Protein AF-A0A1A9MZH0-F1 (afdb_monomer_lite)

InterPro domains:
  IPR021485 Protein of unknown function DUF3138 [PF11336] (1-111)

Radius of gyration: 17.66 Å; chains: 1; bounding box: 41×21×52 Å

Sequence (111 aa):
MGATLRYDLLDNRLNGGGGSSIVLDGTTGQDGTNGFGLSKTCLAASANNGAACRGAARQAITADLLFYPTTNTILKFEYRHDMSSHATFVRSDGGYSRSNDILGTQLVYSY

Secondary structure (DSSP, 8-state):
-EEEEEEEEEE-TTTT-S-TTSSS-TTT-EETTTTEEB-HHHHHT-TTTTTTPPBPEEEEEEEEEEEEEETTEEEEEEEEEEEESS--EEPTTS-EESEEEEEEEEEEE--

Foldseek 3Di:
DDKDKDKDKDQQFPVLQQAQPPVHPQQQQADQAPQKGFASVQCVVDPPRRRVTTMKIKMKIKMKDWDDPDPFKIKIKIKMKIAIPHQHHQDPVRGTHRIDIDIDIDIGGHD

Organism: NCBI:txid1462993

Structure (mmCIF, N/CA/C/O backbone):
data_AF-A0A1A9MZH0-F1
#
_entry.id   AF-A0A1A9MZH0-F1
#
loop_
_atom_site.group_PDB
_atom_site.id
_atom_site.type_symbol
_atom_site.label_atom_id
_atom_site.label_alt_id
_atom_site.label_comp_id
_atom_site.label_asym_id
_atom_site.label_entity_id
_atom_site.label_seq_id
_atom_site.pdbx_PDB_ins_code
_atom_site.Cartn_x
_atom_site.Cartn_y
_atom_site.Cartn_z
_atom_site.occupancy
_atom_site.B_iso_or_equiv
_atom_site.auth_seq_id
_atom_site.auth_comp_id
_atom_site.auth_asym_id
_atom_site.auth_atom_id
_atom_site.pdbx_PDB_model_num
ATOM 1 N N . MET A 1 1 ? -12.576 -7.709 22.515 1.00 87.94 1 MET A N 1
ATOM 2 C CA . MET A 1 1 ? -11.428 -7.512 21.600 1.00 87.94 1 MET A CA 1
ATOM 3 C C . MET A 1 1 ? -11.656 -8.373 20.372 1.00 87.94 1 MET A C 1
ATOM 5 O O . MET A 1 1 ? -12.250 -9.434 20.519 1.00 87.94 1 MET A O 1
ATOM 9 N N . GLY A 1 2 ? -11.221 -7.922 19.201 1.00 95.88 2 GLY A N 1
ATOM 10 C CA . GLY A 1 2 ? -11.256 -8.663 17.941 1.00 95.88 2 GLY A CA 1
ATOM 11 C C . GLY A 1 2 ? -9.927 -8.527 17.200 1.00 95.88 2 GLY A C 1
ATOM 12 O O . GLY A 1 2 ? -9.103 -7.685 17.557 1.00 95.88 2 GLY A O 1
ATOM 13 N N . ALA A 1 3 ? -9.721 -9.354 16.183 1.00 96.94 3 ALA A N 1
ATOM 14 C CA . ALA A 1 3 ? -8.569 -9.263 15.298 1.00 96.94 3 ALA A CA 1
ATOM 15 C C . ALA A 1 3 ? -8.987 -9.592 13.864 1.00 96.94 3 ALA A C 1
ATOM 17 O O . ALA A 1 3 ? -9.872 -10.426 13.658 1.00 96.94 3 ALA A O 1
ATOM 18 N N . THR A 1 4 ? -8.346 -8.954 12.888 1.00 97.12 4 THR A N 1
ATOM 19 C CA . THR A 1 4 ? -8.524 -9.271 11.466 1.00 97.12 4 THR A CA 1
ATOM 20 C C . THR A 1 4 ? -7.178 -9.481 10.800 1.00 97.12 4 THR A C 1
ATOM 22 O O . THR A 1 4 ? -6.211 -8.783 11.087 1.00 97.12 4 THR A O 1
ATOM 25 N N . LEU A 1 5 ? -7.126 -10.459 9.902 1.00 97.56 5 LEU A N 1
ATOM 26 C CA . LEU A 1 5 ? -6.005 -10.678 9.003 1.00 97.56 5 LEU A CA 1
ATOM 27 C C . LEU A 1 5 ? -6.552 -10.637 7.579 1.00 97.56 5 LEU A C 1
ATOM 29 O O . LEU A 1 5 ? -7.510 -11.345 7.263 1.00 97.56 5 LEU A O 1
ATOM 33 N N . ARG A 1 6 ? -5.956 -9.805 6.731 1.00 97.44 6 ARG A N 1
ATOM 34 C CA . ARG A 1 6 ? -6.319 -9.664 5.322 1.00 97.44 6 ARG A CA 1
ATOM 35 C C . ARG A 1 6 ? -5.081 -9.845 4.459 1.00 97.44 6 ARG A C 1
ATOM 37 O O . ARG A 1 6 ? -4.016 -9.323 4.775 1.00 97.44 6 ARG A O 1
ATOM 44 N N . TYR A 1 7 ? -5.250 -10.563 3.357 1.00 97.44 7 TYR A N 1
ATOM 45 C CA . TYR A 1 7 ? -4.289 -10.605 2.267 1.00 97.44 7 TYR A CA 1
ATOM 46 C C . TYR A 1 7 ? -4.946 -10.033 1.014 1.00 97.44 7 TYR A C 1
ATOM 48 O O . TYR A 1 7 ? -6.026 -10.481 0.628 1.00 97.44 7 TYR A O 1
ATOM 56 N N . ASP A 1 8 ? -4.290 -9.059 0.393 1.00 95.81 8 ASP A N 1
ATOM 57 C CA . ASP A 1 8 ? -4.740 -8.429 -0.843 1.00 95.81 8 ASP A CA 1
ATOM 58 C C . ASP A 1 8 ? -3.744 -8.726 -1.966 1.00 95.81 8 ASP A C 1
ATOM 60 O O . ASP A 1 8 ? -2.532 -8.610 -1.777 1.00 95.81 8 ASP A O 1
ATOM 64 N N . LEU A 1 9 ? -4.255 -9.044 -3.155 1.00 94.12 9 LEU A N 1
ATOM 65 C CA . LEU A 1 9 ? -3.481 -9.148 -4.391 1.00 94.12 9 LEU A CA 1
ATOM 66 C C . LEU A 1 9 ? -4.164 -8.306 -5.468 1.00 94.12 9 LEU A C 1
ATOM 68 O O . LEU A 1 9 ? -5.320 -8.537 -5.816 1.00 94.12 9 LEU A O 1
ATOM 72 N N . LEU A 1 10 ? -3.421 -7.353 -6.020 1.00 90.75 10 LEU A N 1
ATOM 73 C CA . LEU A 1 10 ? -3.831 -6.520 -7.142 1.00 90.75 10 LEU A CA 1
ATOM 74 C C . LEU A 1 10 ? -2.842 -6.738 -8.286 1.00 90.75 10 LEU A C 1
ATOM 76 O O . LEU A 1 10 ? -1.758 -6.149 -8.321 1.00 90.75 10 LEU A O 1
ATOM 80 N N . ASP A 1 11 ? -3.209 -7.612 -9.222 1.00 89.88 11 ASP A N 1
ATOM 81 C CA . ASP A 1 11 ? -2.416 -7.857 -10.424 1.00 89.88 11 ASP A CA 1
ATOM 82 C C . ASP A 1 11 ? -2.738 -6.816 -11.496 1.00 89.88 11 ASP A C 1
ATOM 84 O O . ASP A 1 11 ? -3.657 -6.975 -12.299 1.00 89.88 11 ASP A O 1
ATOM 88 N N . ASN A 1 12 ? -1.960 -5.734 -11.501 1.00 79.31 12 ASN A N 1
ATOM 89 C CA . ASN A 1 12 ? -2.121 -4.651 -12.458 1.00 79.31 12 ASN A CA 1
ATOM 90 C C . ASN A 1 12 ? -1.087 -4.705 -13.597 1.00 79.31 12 ASN A C 1
ATOM 92 O O . ASN A 1 12 ? -0.722 -3.675 -14.162 1.00 79.31 12 ASN A O 1
ATOM 96 N N . ARG A 1 13 ? -0.591 -5.896 -13.965 1.00 81.69 13 ARG A N 1
ATOM 97 C CA . ARG A 1 13 ? 0.463 -6.046 -14.991 1.00 81.69 13 ARG A CA 1
ATOM 98 C C . ARG A 1 13 ? 0.083 -5.527 -16.373 1.00 81.69 13 ARG A C 1
ATOM 100 O O . ARG A 1 13 ? 0.975 -5.123 -17.117 1.00 81.69 13 ARG A O 1
ATOM 107 N N . LEU A 1 14 ? -1.204 -5.567 -16.720 1.00 74.50 14 LEU A N 1
ATOM 108 C CA . LEU A 1 14 ? -1.717 -5.070 -17.999 1.00 74.50 14 LEU A CA 1
ATOM 109 C C . LEU A 1 14 ? -2.133 -3.595 -17.906 1.00 74.50 14 LEU A C 1
ATOM 111 O O . LEU A 1 14 ? -1.631 -2.787 -18.680 1.00 74.50 14 LEU A O 1
ATOM 115 N N . ASN A 1 15 ? -2.973 -3.218 -16.932 1.00 69.50 15 ASN A N 1
ATOM 116 C CA . ASN A 1 15 ? -3.519 -1.851 -16.868 1.00 69.50 15 ASN A CA 1
ATOM 117 C C . ASN A 1 15 ? -2.611 -0.850 -16.133 1.00 69.50 15 ASN A C 1
ATOM 119 O O . ASN A 1 15 ? -2.760 0.351 -16.308 1.00 69.50 15 ASN A O 1
ATOM 123 N N . GLY A 1 16 ? -1.635 -1.321 -15.354 1.00 69.44 16 GLY A N 1
ATOM 124 C CA . GLY A 1 16 ? -0.567 -0.503 -14.769 1.00 69.44 16 GLY A CA 1
ATOM 125 C C . GLY A 1 16 ? 0.688 -0.422 -15.644 1.00 69.44 16 GLY A C 1
ATOM 126 O O . GLY A 1 16 ? 1.693 0.116 -15.189 1.00 69.44 16 GLY A O 1
ATOM 127 N N . GLY A 1 17 ? 0.637 -1.021 -16.846 1.00 71.38 17 GLY A N 1
ATOM 128 C CA . GLY A 1 17 ? 1.728 -1.208 -17.813 1.00 71.38 17 GLY A CA 1
ATOM 129 C C . GLY A 1 17 ? 1.829 -0.167 -18.942 1.00 71.38 17 GLY A C 1
ATOM 130 O O . GLY A 1 17 ? 2.856 -0.034 -19.592 1.00 71.38 17 GLY A O 1
ATOM 131 N N . GLY A 1 18 ? 0.782 0.612 -19.195 1.00 67.50 18 GLY A N 1
ATOM 132 C CA . GLY A 1 18 ? 0.584 1.319 -20.472 1.00 67.50 18 GLY A CA 1
ATOM 133 C C . GLY A 1 18 ? 1.396 2.598 -20.727 1.00 67.50 18 GLY A C 1
ATOM 134 O O . GLY A 1 18 ? 0.949 3.428 -21.514 1.00 67.50 18 GLY A O 1
ATOM 135 N N . GLY A 1 19 ? 2.556 2.777 -20.093 1.00 74.44 19 GLY A N 1
ATOM 136 C CA . GLY A 1 19 ? 3.417 3.958 -20.238 1.00 74.44 19 GLY A CA 1
ATOM 137 C C . GLY A 1 19 ? 3.420 4.904 -19.032 1.00 74.44 19 GLY A C 1
ATOM 138 O O . GLY A 1 19 ? 2.551 4.844 -18.166 1.00 74.44 19 GLY A O 1
ATOM 139 N N . SER A 1 20 ? 4.430 5.774 -18.950 1.00 72.88 20 SER A N 1
ATOM 140 C CA . SER A 1 20 ? 4.724 6.576 -17.749 1.00 72.88 20 SER A CA 1
ATOM 141 C C . SER A 1 20 ? 3.826 7.802 -17.530 1.00 72.88 20 SER A C 1
ATOM 143 O O . SER A 1 20 ? 3.962 8.451 -16.505 1.00 72.88 20 SER A O 1
ATOM 145 N N . SER A 1 21 ? 2.919 8.144 -18.454 1.00 65.50 21 SER A N 1
ATOM 146 C CA . SER A 1 21 ? 2.301 9.486 -18.512 1.00 65.50 21 SER A CA 1
ATOM 147 C C . SER A 1 21 ? 0.839 9.583 -18.060 1.00 65.50 21 SER A C 1
ATOM 149 O O . SER A 1 21 ? 0.354 10.695 -17.851 1.00 65.50 21 SER A O 1
ATOM 151 N N . ILE A 1 22 ? 0.105 8.475 -17.947 1.00 63.03 22 ILE A N 1
ATOM 152 C CA . ILE A 1 22 ? -1.290 8.503 -17.485 1.00 63.03 22 ILE A CA 1
ATOM 153 C C . ILE A 1 22 ? -1.299 8.054 -16.024 1.00 63.03 22 ILE A C 1
ATOM 155 O O . ILE A 1 22 ? -1.161 6.873 -15.726 1.00 63.03 22 ILE A O 1
ATOM 159 N N . VAL A 1 23 ? -1.422 9.030 -15.114 1.00 70.69 23 VAL A N 1
ATOM 160 C CA . VAL A 1 23 ? -1.523 8.863 -13.643 1.00 70.69 23 VAL A CA 1
ATOM 161 C C . VAL A 1 23 ? -0.227 8.410 -12.942 1.00 70.69 23 VAL A C 1
ATOM 163 O O . VAL A 1 23 ? -0.152 8.425 -11.717 1.00 70.69 23 VAL A O 1
ATOM 166 N N . LEU A 1 24 ? 0.822 8.078 -13.694 1.00 75.50 24 LEU A N 1
ATOM 167 C CA . LEU A 1 24 ? 2.156 7.768 -13.173 1.00 75.50 24 LEU A CA 1
ATOM 168 C C . LEU A 1 24 ? 3.092 8.972 -13.335 1.00 75.50 24 LEU A C 1
ATOM 170 O O . LEU A 1 24 ? 2.854 9.858 -14.157 1.00 75.50 24 LEU A O 1
ATOM 174 N N . ASP A 1 25 ? 4.167 9.009 -12.549 1.00 77.81 25 ASP A N 1
ATOM 175 C CA . ASP A 1 25 ? 5.229 9.990 -12.755 1.00 77.81 25 ASP A CA 1
ATOM 176 C C . ASP A 1 25 ? 5.873 9.781 -14.137 1.00 77.81 25 ASP A C 1
ATOM 178 O O . ASP A 1 25 ? 6.418 8.715 -14.423 1.00 77.81 25 ASP A O 1
ATOM 182 N N . GLY A 1 26 ? 5.835 10.805 -14.995 1.00 72.00 26 GLY A N 1
ATOM 183 C CA . GLY A 1 26 ? 6.295 10.725 -16.389 1.00 72.00 26 GLY A CA 1
ATOM 184 C C . GLY A 1 26 ? 7.762 10.325 -16.564 1.00 72.00 26 GLY A C 1
ATOM 185 O O . GLY A 1 26 ? 8.122 9.755 -17.597 1.00 72.00 26 GLY A O 1
ATOM 186 N N . THR A 1 27 ? 8.593 10.581 -15.553 1.00 77.56 27 THR A N 1
ATOM 187 C CA . THR A 1 27 ? 10.047 10.369 -15.593 1.00 77.56 27 THR A CA 1
ATOM 188 C C . THR A 1 27 ? 10.427 8.991 -15.061 1.00 77.56 27 THR A C 1
ATOM 190 O O . THR A 1 27 ? 11.332 8.336 -15.572 1.00 77.56 27 THR A O 1
ATOM 193 N N . THR A 1 28 ? 9.744 8.539 -14.014 1.00 80.56 28 THR A N 1
ATOM 194 C CA . THR A 1 28 ? 10.064 7.304 -13.289 1.00 80.56 28 THR A CA 1
ATOM 195 C C . THR A 1 28 ? 9.093 6.166 -13.591 1.00 80.56 28 THR A C 1
ATOM 197 O O . THR A 1 28 ? 9.438 5.006 -13.363 1.00 80.56 28 THR A O 1
ATOM 200 N N . GLY A 1 29 ? 7.920 6.479 -14.148 1.00 83.94 29 GLY A N 1
ATOM 201 C CA . GLY A 1 29 ? 6.851 5.554 -14.516 1.00 83.94 29 GLY A CA 1
ATOM 202 C C . GLY A 1 29 ? 6.158 4.917 -13.324 1.00 83.94 29 GLY A C 1
ATOM 203 O O . GLY A 1 29 ? 5.684 3.791 -13.449 1.00 83.94 29 GLY A O 1
ATOM 204 N N . GLN A 1 30 ? 6.166 5.567 -12.160 1.00 85.56 30 GLN A N 1
ATOM 205 C CA . GLN A 1 30 ? 5.748 4.962 -10.897 1.00 85.56 30 GLN A CA 1
ATOM 206 C C . GLN A 1 30 ? 4.822 5.865 -10.093 1.00 85.56 30 GLN A C 1
ATOM 208 O O . GLN A 1 30 ? 4.915 7.088 -10.155 1.00 85.56 30 GLN A O 1
ATOM 213 N N . ASP A 1 31 ? 3.943 5.230 -9.323 1.00 84.31 31 ASP A N 1
ATOM 214 C CA . ASP A 1 31 ? 3.222 5.846 -8.216 1.00 84.31 31 ASP A CA 1
ATOM 215 C C . ASP A 1 31 ? 3.984 5.503 -6.934 1.00 84.31 31 ASP A C 1
ATOM 217 O O . ASP A 1 31 ? 3.900 4.384 -6.411 1.00 84.31 31 ASP A O 1
ATOM 221 N N . GLY A 1 32 ? 4.760 6.481 -6.464 1.00 75.94 32 GLY A N 1
ATOM 222 C CA . GLY A 1 32 ? 5.689 6.325 -5.350 1.00 75.94 32 GLY A CA 1
ATOM 223 C C . GLY A 1 32 ? 5.047 5.951 -4.015 1.00 75.94 32 GLY A C 1
ATOM 224 O O . GLY A 1 32 ? 5.752 5.487 -3.118 1.00 75.94 32 GLY A O 1
ATOM 225 N N . THR A 1 33 ? 3.732 6.134 -3.872 1.00 77.25 33 THR A N 1
ATOM 226 C CA . THR A 1 33 ? 3.010 5.916 -2.613 1.00 77.25 33 THR A CA 1
ATOM 227 C C . THR A 1 33 ? 2.221 4.614 -2.639 1.00 77.25 33 THR A C 1
ATOM 229 O O . THR A 1 33 ? 2.245 3.856 -1.671 1.00 77.25 33 THR A O 1
ATOM 232 N N . ASN A 1 34 ? 1.542 4.316 -3.749 1.00 81.88 34 ASN A N 1
ATOM 233 C CA . ASN A 1 34 ? 0.582 3.211 -3.795 1.00 81.88 34 ASN A CA 1
ATOM 234 C C . ASN A 1 34 ? 1.176 1.885 -4.279 1.00 81.88 34 ASN A C 1
ATOM 236 O O . ASN A 1 34 ? 0.481 0.868 -4.272 1.00 81.88 34 ASN A O 1
ATOM 240 N N . GLY A 1 35 ? 2.448 1.872 -4.689 1.00 84.56 35 GLY A N 1
ATOM 241 C CA . GLY A 1 35 ? 3.118 0.656 -5.148 1.00 84.56 35 GLY A CA 1
ATOM 242 C C . GLY A 1 35 ? 2.695 0.216 -6.551 1.00 84.56 35 GLY A C 1
ATOM 243 O O . GLY A 1 35 ? 2.829 -0.960 -6.893 1.00 84.56 35 GLY A O 1
ATOM 244 N N . PHE A 1 36 ? 2.171 1.148 -7.348 1.00 88.31 36 PHE A N 1
ATOM 245 C CA . PHE A 1 36 ? 1.796 0.928 -8.741 1.00 88.31 36 PHE A CA 1
ATOM 246 C C . PHE A 1 36 ? 2.835 1.509 -9.704 1.00 88.31 36 PHE A C 1
ATOM 248 O O . PHE A 1 36 ? 3.683 2.325 -9.343 1.00 88.31 36 PHE A O 1
ATOM 255 N N . GLY A 1 37 ? 2.745 1.076 -10.959 1.00 89.06 37 GLY A N 1
ATOM 256 C CA . GLY A 1 37 ? 3.564 1.564 -12.060 1.00 89.06 37 GLY A CA 1
ATOM 257 C C . GLY A 1 37 ? 4.535 0.531 -12.613 1.00 89.06 37 GLY A C 1
ATOM 258 O O . GLY A 1 37 ? 4.451 -0.663 -12.324 1.00 89.06 37 GLY A O 1
ATOM 259 N N . LEU A 1 38 ? 5.436 1.010 -13.459 1.00 89.25 38 LEU A N 1
ATOM 260 C CA . LEU A 1 38 ? 6.302 0.217 -14.320 1.00 89.25 38 LEU A CA 1
ATOM 261 C C . LEU A 1 38 ? 7.632 -0.113 -13.647 1.00 89.25 38 LEU A C 1
ATOM 263 O O . LEU A 1 38 ? 8.081 0.532 -12.692 1.00 89.25 38 LEU A O 1
ATOM 267 N N . SER A 1 39 ? 8.336 -1.091 -14.213 1.00 86.12 39 SER A N 1
ATOM 268 C CA . SER A 1 39 ? 9.759 -1.240 -13.924 1.00 86.12 39 SER A CA 1
ATOM 269 C C . SER A 1 39 ? 10.551 -0.053 -14.483 1.00 86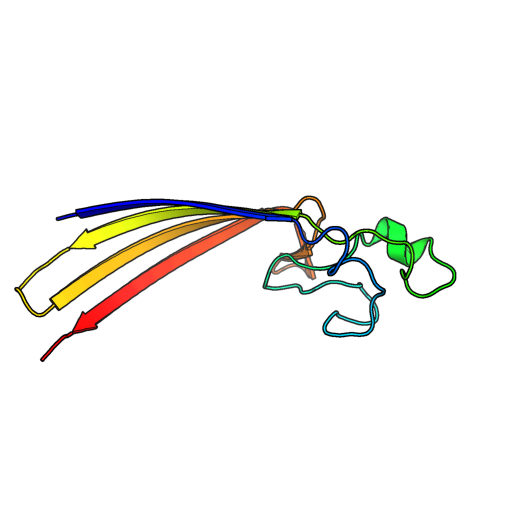.12 39 SER A C 1
ATOM 271 O O . SER A 1 39 ? 10.555 0.170 -15.695 1.00 86.12 39 SER A O 1
ATOM 273 N N . LYS A 1 40 ? 11.321 0.631 -13.627 1.00 85.19 40 LYS A N 1
ATOM 274 C CA . LYS A 1 40 ? 12.281 1.674 -14.039 1.00 85.19 40 LYS A CA 1
ATOM 275 C C . LYS A 1 40 ? 13.272 1.196 -15.089 1.00 85.19 40 LYS A C 1
ATOM 277 O O . LYS A 1 40 ? 13.593 1.938 -16.007 1.00 85.19 40 LYS A O 1
ATOM 282 N N . THR A 1 41 ? 13.739 -0.049 -14.978 1.00 87.62 41 THR A N 1
ATOM 283 C CA . THR A 1 41 ? 14.679 -0.615 -15.955 1.00 87.62 41 THR A CA 1
ATOM 284 C C . THR A 1 41 ? 14.035 -0.783 -17.326 1.00 87.62 41 THR A C 1
ATOM 286 O O . THR A 1 41 ? 14.692 -0.565 -18.336 1.00 87.62 41 THR A O 1
ATOM 289 N N . CYS A 1 42 ? 12.745 -1.124 -17.368 1.00 89.31 42 CYS A N 1
ATOM 290 C CA . CYS A 1 42 ? 12.008 -1.232 -18.619 1.00 89.31 42 CYS A CA 1
ATOM 291 C C . CYS A 1 42 ? 11.751 0.150 -19.227 1.00 89.31 42 CYS A C 1
ATOM 293 O O . CYS A 1 42 ? 11.970 0.335 -20.420 1.00 89.31 42 CYS A O 1
ATOM 295 N N . LEU A 1 43 ? 11.353 1.130 -18.406 1.00 89.06 43 LEU A N 1
ATOM 296 C CA . LEU A 1 43 ? 11.130 2.499 -18.869 1.00 89.06 43 LEU A CA 1
ATOM 297 C C . LEU A 1 43 ? 12.414 3.124 -19.431 1.00 89.06 43 LEU A C 1
ATOM 299 O O . LEU A 1 43 ? 12.385 3.689 -20.518 1.00 89.06 43 LEU A O 1
ATOM 303 N N . ALA A 1 44 ? 13.544 2.965 -18.737 1.00 88.38 44 ALA A N 1
ATOM 304 C CA . ALA A 1 44 ? 14.836 3.483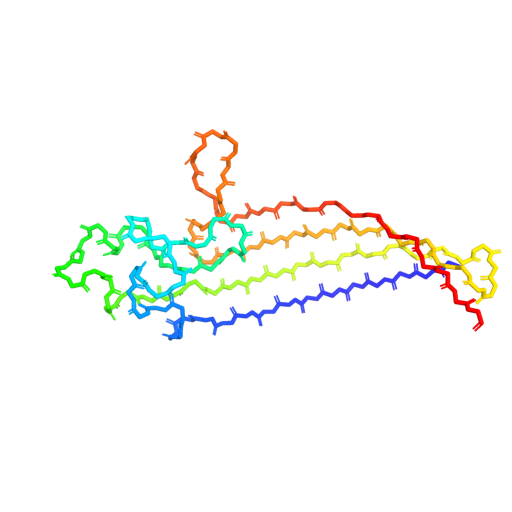 -19.188 1.00 88.38 44 ALA A CA 1
ATOM 305 C C . ALA A 1 44 ? 15.313 2.852 -20.511 1.00 88.38 44 ALA A C 1
ATOM 307 O O . ALA A 1 44 ? 16.009 3.501 -21.284 1.00 88.38 44 ALA A O 1
ATOM 308 N N . ALA A 1 45 ? 14.934 1.599 -20.778 1.00 89.44 45 ALA A N 1
ATOM 309 C CA . ALA A 1 45 ? 15.257 0.891 -22.018 1.00 89.44 45 ALA A CA 1
ATOM 310 C C . ALA A 1 45 ? 14.213 1.095 -23.133 1.00 89.44 45 ALA A C 1
ATOM 312 O O . ALA A 1 45 ? 14.359 0.554 -24.229 1.00 89.44 45 ALA A O 1
ATOM 313 N N . SER A 1 46 ? 13.133 1.827 -22.863 1.00 87.69 46 SER A N 1
ATOM 314 C CA . SER A 1 46 ? 12.002 1.937 -23.774 1.00 87.69 46 SER A CA 1
ATOM 315 C C . SER A 1 46 ? 12.147 3.128 -24.727 1.00 87.69 46 SER A C 1
ATOM 317 O O . SER A 1 46 ? 12.310 4.264 -24.294 1.00 87.69 46 SER A O 1
ATOM 319 N N . ALA A 1 47 ? 11.899 2.894 -26.017 1.00 87.38 47 ALA A N 1
ATOM 320 C CA . ALA A 1 47 ? 11.796 3.946 -27.033 1.00 87.38 47 ALA A CA 1
ATOM 321 C C . ALA A 1 47 ? 10.411 4.630 -27.103 1.00 87.38 47 ALA A C 1
ATOM 323 O O . ALA A 1 47 ? 10.239 5.594 -27.842 1.00 87.38 47 ALA A O 1
ATOM 324 N N . ASN A 1 48 ? 9.408 4.128 -26.371 1.00 86.25 48 ASN A N 1
ATOM 325 C CA . ASN A 1 48 ? 8.011 4.571 -26.454 1.00 86.25 48 ASN A CA 1
ATOM 326 C C . ASN A 1 48 ? 7.396 4.885 -25.079 1.00 86.25 48 ASN A C 1
ATOM 328 O O . ASN A 1 48 ? 6.238 4.556 -24.820 1.00 86.25 48 ASN A O 1
ATOM 332 N N . ASN A 1 49 ? 8.179 5.498 -24.184 1.00 85.19 49 ASN A N 1
ATOM 333 C CA . ASN A 1 49 ? 7.743 5.905 -22.838 1.00 85.19 49 ASN A CA 1
ATOM 334 C C . ASN A 1 49 ? 7.096 4.783 -22.004 1.00 85.19 49 ASN A C 1
ATOM 336 O O . ASN A 1 49 ? 6.223 5.023 -21.174 1.00 85.19 49 ASN A O 1
ATOM 340 N N . GLY A 1 50 ? 7.527 3.543 -22.220 1.00 85.88 50 GLY A N 1
ATOM 341 C CA . GLY A 1 50 ? 7.151 2.380 -21.439 1.00 85.88 50 GLY A CA 1
ATOM 342 C C . GLY A 1 50 ? 5.852 1.723 -21.883 1.00 85.88 50 GLY A C 1
ATOM 343 O O . GLY A 1 50 ? 5.333 0.917 -21.125 1.00 85.88 50 GLY A O 1
ATOM 344 N N . ALA A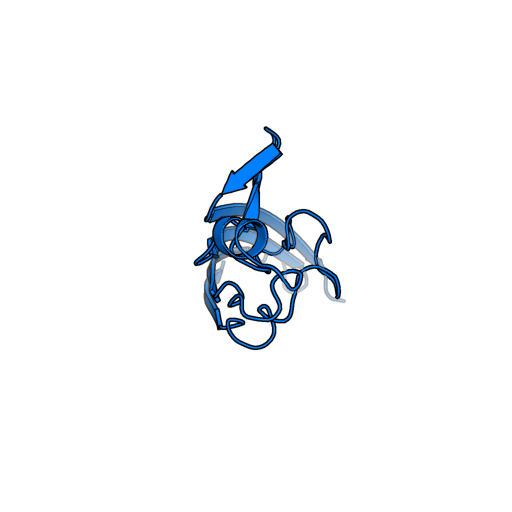 1 51 ? 5.326 2.008 -23.080 1.00 85.31 51 ALA A N 1
ATOM 345 C CA . ALA A 1 51 ? 4.046 1.442 -23.528 1.00 85.31 51 ALA A CA 1
ATOM 346 C C . ALA A 1 51 ? 4.039 -0.100 -23.611 1.00 85.31 51 ALA A C 1
ATOM 348 O O . ALA A 1 51 ? 2.984 -0.721 -23.526 1.00 85.31 51 ALA A O 1
ATOM 349 N N . ALA A 1 52 ? 5.212 -0.725 -23.769 1.00 86.00 52 ALA A N 1
ATOM 350 C CA . ALA A 1 52 ? 5.372 -2.182 -23.732 1.00 86.00 52 ALA A CA 1
ATOM 351 C C . ALA A 1 52 ? 5.749 -2.730 -22.340 1.00 86.00 52 ALA A C 1
ATOM 353 O O . ALA A 1 52 ? 5.870 -3.946 -22.162 1.00 86.00 52 ALA A O 1
ATOM 354 N N . CYS A 1 53 ? 5.983 -1.860 -21.356 1.00 88.69 53 CYS A N 1
ATOM 355 C CA . CYS A 1 53 ? 6.365 -2.278 -20.017 1.00 88.69 53 CYS A CA 1
ATOM 356 C C . CYS A 1 53 ? 5.161 -2.855 -19.276 1.00 88.69 53 CYS A C 1
ATOM 358 O O . CYS A 1 53 ? 4.029 -2.434 -19.452 1.00 88.69 53 CYS A O 1
ATOM 360 N N . ARG A 1 54 ? 5.384 -3.857 -18.429 1.00 88.44 54 ARG A N 1
ATOM 361 C CA . ARG A 1 54 ? 4.311 -4.377 -17.577 1.00 88.44 54 ARG A CA 1
ATOM 362 C C . ARG A 1 54 ? 4.239 -3.571 -16.288 1.00 88.44 54 ARG A C 1
ATOM 364 O O . ARG A 1 54 ? 5.263 -3.114 -15.777 1.00 88.44 54 ARG A O 1
ATOM 371 N N . GLY A 1 55 ? 3.021 -3.418 -15.783 1.00 89.88 55 GLY A N 1
ATOM 372 C CA . GLY A 1 55 ? 2.773 -2.830 -14.475 1.00 89.88 55 GLY A CA 1
ATOM 373 C C . GLY A 1 55 ? 3.182 -3.770 -13.348 1.00 89.88 55 GLY A C 1
ATOM 374 O O . GLY A 1 55 ? 3.334 -4.980 -13.535 1.00 89.88 55 GLY A O 1
ATOM 375 N N . ALA A 1 56 ? 3.337 -3.215 -12.154 1.00 91.25 56 ALA A N 1
ATOM 376 C CA . ALA A 1 56 ? 3.592 -3.994 -10.962 1.00 91.25 56 ALA A CA 1
ATOM 377 C C . ALA A 1 56 ? 2.351 -4.783 -10.517 1.00 91.25 56 ALA A C 1
ATOM 379 O O . ALA A 1 56 ? 1.223 -4.287 -10.559 1.00 91.25 56 ALA A O 1
ATOM 380 N N . ALA A 1 57 ? 2.575 -6.006 -10.037 1.00 92.62 57 ALA A N 1
ATOM 381 C CA . ALA A 1 57 ? 1.608 -6.713 -9.211 1.00 92.62 57 ALA A CA 1
ATOM 382 C C . ALA A 1 57 ? 1.869 -6.349 -7.746 1.00 92.62 57 ALA A C 1
ATOM 384 O O . ALA A 1 57 ? 2.976 -6.578 -7.246 1.00 92.62 57 ALA A O 1
ATOM 385 N N . ARG A 1 58 ? 0.856 -5.792 -7.079 1.00 92.12 58 ARG A N 1
ATOM 386 C CA . ARG A 1 58 ? 0.918 -5.389 -5.673 1.00 92.12 58 ARG A CA 1
ATOM 387 C C . ARG A 1 58 ? 0.282 -6.452 -4.794 1.00 92.12 58 ARG A C 1
ATOM 389 O O . ARG A 1 58 ? -0.761 -7.003 -5.132 1.00 92.12 58 ARG A O 1
ATOM 396 N N . GLN A 1 59 ? 0.900 -6.699 -3.653 1.00 94.81 59 GLN A N 1
ATOM 397 C CA . GLN A 1 59 ? 0.386 -7.564 -2.605 1.00 94.81 59 GLN A CA 1
ATOM 398 C C . GLN A 1 59 ? 0.423 -6.822 -1.275 1.00 94.81 59 GLN A C 1
ATOM 400 O O . GLN A 1 59 ? 1.271 -5.953 -1.086 1.00 94.81 59 GLN A O 1
ATOM 405 N N . ALA A 1 60 ? -0.473 -7.160 -0.357 1.00 96.25 60 ALA A N 1
ATOM 406 C CA . ALA A 1 60 ? -0.440 -6.626 0.995 1.00 96.25 60 ALA A CA 1
ATOM 407 C C . ALA A 1 60 ? -0.871 -7.681 2.009 1.00 96.25 60 ALA A C 1
ATOM 409 O O . ALA A 1 60 ? -1.781 -8.464 1.743 1.00 96.25 60 ALA A O 1
ATOM 410 N N . ILE A 1 61 ? -0.232 -7.675 3.174 1.00 97.81 61 ILE A N 1
ATOM 411 C CA . ILE A 1 61 ? -0.702 -8.383 4.364 1.00 97.81 61 ILE A CA 1
ATOM 412 C C . ILE A 1 61 ? -1.070 -7.319 5.389 1.00 97.81 61 ILE A C 1
ATOM 414 O O . ILE A 1 61 ? -0.231 -6.496 5.741 1.00 97.81 61 ILE A O 1
ATOM 418 N N . THR A 1 62 ? -2.309 -7.336 5.866 1.00 98.06 62 THR A N 1
ATOM 419 C CA . THR A 1 62 ? -2.814 -6.411 6.884 1.00 98.06 62 THR A CA 1
ATOM 420 C C . THR A 1 62 ? -3.261 -7.199 8.104 1.00 98.06 62 THR A C 1
ATOM 422 O O . THR A 1 62 ? -4.067 -8.120 7.979 1.00 98.06 62 THR A O 1
ATOM 425 N N . ALA A 1 63 ? -2.751 -6.834 9.274 1.00 98.31 63 ALA A N 1
ATOM 426 C CA . ALA A 1 63 ? -3.139 -7.380 10.562 1.00 98.31 63 ALA A CA 1
ATOM 427 C C . ALA A 1 63 ? -3.671 -6.257 11.451 1.00 98.31 63 ALA A C 1
ATOM 429 O O . ALA A 1 63 ? -2.986 -5.257 11.665 1.00 98.31 63 ALA A O 1
ATOM 430 N N . ASP A 1 64 ? -4.865 -6.452 12.002 1.00 97.69 64 ASP A N 1
ATOM 431 C CA . ASP A 1 64 ? -5.514 -5.464 12.850 1.00 97.69 64 ASP A CA 1
ATOM 432 C C . ASP A 1 64 ? -5.881 -6.028 14.215 1.00 9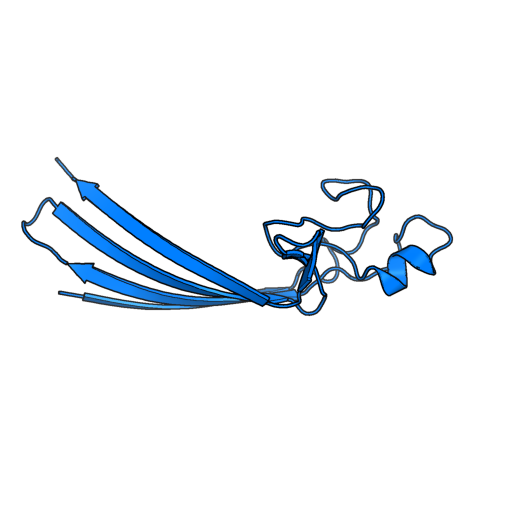7.69 64 ASP A C 1
ATOM 434 O O . ASP A 1 64 ? -6.352 -7.162 14.333 1.00 97.69 64 ASP A O 1
ATOM 438 N N . LEU A 1 65 ? -5.757 -5.183 15.234 1.00 98.12 65 LEU A N 1
ATOM 439 C CA . LEU A 1 65 ? -6.316 -5.390 16.563 1.00 98.12 65 LEU A CA 1
ATOM 440 C C . LEU A 1 65 ? -7.459 -4.405 16.790 1.00 98.12 65 LEU A C 1
ATOM 442 O O . LEU A 1 65 ? -7.309 -3.201 16.589 1.00 98.12 65 LEU A O 1
ATOM 446 N N . LEU A 1 66 ? -8.600 -4.925 17.232 1.00 97.81 66 LEU A N 1
ATOM 447 C CA . LEU A 1 66 ? -9.837 -4.180 17.439 1.00 97.81 66 LEU A CA 1
ATOM 448 C C . LEU A 1 66 ? -10.213 -4.218 18.922 1.00 97.81 66 LEU A C 1
ATOM 450 O O . LEU A 1 66 ? -10.453 -5.279 19.510 1.00 97.81 66 LEU A O 1
ATOM 454 N N . PHE A 1 67 ? -10.304 -3.052 19.538 1.00 97.62 67 PHE A N 1
ATOM 455 C CA . PHE A 1 67 ? -10.784 -2.868 20.896 1.00 97.62 67 PHE A CA 1
ATOM 456 C C . PHE A 1 67 ? -12.146 -2.177 20.874 1.00 97.62 67 PHE A C 1
ATOM 458 O O . PHE A 1 67 ? -12.361 -1.230 20.125 1.00 97.62 67 PHE A O 1
ATOM 465 N N . TYR A 1 68 ? -13.064 -2.657 21.709 1.00 97.25 68 TYR A N 1
ATOM 466 C CA . TYR A 1 68 ? -14.445 -2.180 21.780 1.00 97.25 68 TYR A CA 1
ATOM 467 C C . TYR A 1 68 ? -14.714 -1.706 23.211 1.00 97.25 68 TYR A C 1
ATOM 469 O O . TYR A 1 68 ? -15.215 -2.492 24.017 1.00 97.25 68 TYR A O 1
ATOM 477 N N . PRO A 1 69 ? -14.301 -0.477 23.582 1.00 95.88 69 PRO A N 1
ATOM 478 C CA . PRO A 1 69 ? -14.504 0.026 24.939 1.00 95.88 69 PRO A CA 1
ATOM 479 C C . PRO A 1 69 ? -15.988 0.115 25.316 1.00 95.88 69 PRO A C 1
ATOM 481 O O . PRO A 1 69 ? -16.350 -0.070 26.473 1.00 95.88 69 PRO A O 1
ATOM 484 N N . THR A 1 70 ? -16.840 0.414 24.333 1.00 96.62 70 THR A N 1
ATOM 485 C CA . THR A 1 70 ? -18.300 0.500 24.451 1.00 96.62 70 THR A CA 1
ATOM 486 C C . THR A 1 70 ? -18.939 -0.086 23.187 1.00 96.62 70 THR A C 1
ATOM 488 O O . THR A 1 70 ? -18.241 -0.399 22.223 1.00 96.62 70 THR A O 1
ATOM 491 N N . THR A 1 71 ? -20.268 -0.209 23.152 1.00 95.38 71 THR A N 1
ATOM 492 C CA . THR A 1 71 ? -21.017 -0.660 21.959 1.00 95.38 71 THR A CA 1
ATOM 493 C C . THR A 1 71 ? -20.898 0.291 20.771 1.00 95.38 71 THR A C 1
ATOM 495 O O . THR A 1 71 ? -21.093 -0.117 19.631 1.00 95.38 71 THR A O 1
ATOM 498 N N . ASN A 1 72 ? -20.566 1.551 21.040 1.00 97.19 72 ASN A N 1
ATOM 499 C CA . ASN A 1 72 ? -20.585 2.634 20.066 1.00 97.19 72 ASN A CA 1
ATOM 500 C C . ASN A 1 72 ? -19.175 3.043 19.634 1.00 97.19 72 ASN A C 1
ATOM 502 O O . ASN A 1 72 ? -19.034 3.866 18.736 1.00 97.19 72 ASN A O 1
ATOM 506 N N . THR A 1 73 ? -18.135 2.485 20.258 1.00 97.81 73 THR A N 1
ATOM 507 C CA . THR A 1 73 ? -16.748 2.890 20.036 1.00 97.81 73 THR A CA 1
ATOM 508 C C . THR A 1 73 ? -15.895 1.705 19.607 1.00 97.81 73 THR A C 1
ATOM 510 O O . THR A 1 73 ? -15.900 0.659 20.254 1.00 97.81 73 THR A O 1
ATOM 513 N N . ILE A 1 74 ? -15.093 1.898 18.561 1.00 98.00 74 ILE A N 1
ATOM 514 C CA . ILE A 1 74 ? -14.074 0.949 18.108 1.00 98.00 74 ILE A CA 1
ATOM 515 C C . ILE A 1 74 ? -12.731 1.672 18.056 1.00 98.00 74 ILE A C 1
ATOM 517 O O . ILE A 1 74 ? -12.598 2.705 17.407 1.00 98.00 74 ILE A O 1
ATOM 521 N N . LEU A 1 75 ? -11.725 1.113 18.717 1.00 97.81 75 LEU A N 1
ATOM 522 C CA . LEU A 1 75 ? -10.323 1.478 18.558 1.00 97.81 75 LEU A CA 1
ATOM 523 C C . LEU A 1 75 ? -9.637 0.387 17.735 1.00 97.81 75 LEU A C 1
ATOM 525 O O . LEU A 1 75 ? -9.645 -0.776 18.128 1.00 97.81 75 LEU A O 1
ATOM 529 N N . LYS A 1 76 ? -9.059 0.748 16.595 1.00 98.12 76 LYS A N 1
ATOM 530 C CA . LYS A 1 76 ? -8.375 -0.163 15.676 1.00 98.12 76 LYS A CA 1
ATOM 531 C C . LYS A 1 76 ? -6.897 0.199 15.600 1.00 98.12 76 LYS A C 1
ATOM 533 O O . LYS A 1 76 ? -6.576 1.357 15.352 1.00 98.12 76 LYS A O 1
ATOM 538 N N . PHE A 1 77 ? -6.023 -0.787 15.749 1.00 98.25 77 PHE A N 1
ATOM 539 C CA . PHE A 1 77 ? -4.592 -0.684 15.464 1.00 98.25 77 PHE A CA 1
ATOM 540 C C . PHE A 1 77 ? -4.276 -1.581 14.273 1.00 98.25 77 PHE A C 1
ATOM 542 O O . PHE A 1 77 ? -4.628 -2.755 14.309 1.00 98.25 77 PHE A O 1
ATOM 549 N N . GLU A 1 78 ? -3.643 -1.037 13.240 1.00 98.25 78 GLU A N 1
ATOM 550 C CA . GLU A 1 78 ? -3.352 -1.722 11.978 1.00 98.25 78 GLU A CA 1
ATOM 551 C C . GLU A 1 78 ? -1.840 -1.772 11.744 1.00 98.25 78 GLU A C 1
ATOM 553 O O . GLU A 1 78 ? -1.158 -0.749 11.845 1.00 98.25 78 GLU A O 1
ATOM 558 N N . TYR A 1 79 ? -1.326 -2.947 11.387 1.00 98.06 79 TYR A N 1
ATOM 559 C CA . TYR A 1 79 ? -0.040 -3.107 10.716 1.00 98.06 79 TYR A CA 1
ATOM 560 C C . TYR A 1 79 ? -0.274 -3.666 9.320 1.00 98.06 79 TYR A C 1
ATOM 562 O O . TYR A 1 79 ? -1.000 -4.644 9.139 1.00 98.06 79 TYR A O 1
ATOM 570 N N . ARG A 1 80 ? 0.373 -3.067 8.327 1.00 97.31 80 ARG A N 1
ATOM 571 C CA . ARG A 1 80 ? 0.265 -3.474 6.935 1.00 97.31 80 ARG A CA 1
ATOM 572 C C . ARG A 1 80 ? 1.643 -3.553 6.293 1.00 97.31 80 ARG A C 1
ATOM 574 O O . ARG A 1 80 ? 2.359 -2.559 6.242 1.00 97.31 80 ARG A O 1
ATOM 581 N N . HIS A 1 81 ? 1.966 -4.722 5.750 1.00 96.62 81 HIS A N 1
ATOM 582 C CA . HIS A 1 81 ? 3.142 -4.953 4.920 1.00 96.62 81 HIS A CA 1
ATOM 583 C C . HIS A 1 81 ? 2.734 -4.974 3.447 1.00 96.62 81 HIS A C 1
ATOM 585 O O . HIS A 1 81 ? 2.060 -5.902 2.993 1.00 96.62 81 HIS A O 1
ATOM 591 N N . ASP A 1 82 ? 3.133 -3.949 2.705 1.00 95.44 82 ASP A N 1
ATOM 592 C CA . ASP A 1 82 ? 2.924 -3.829 1.269 1.00 95.44 82 ASP A CA 1
ATOM 593 C C . ASP A 1 82 ? 4.130 -4.357 0.489 1.00 95.44 82 ASP A C 1
ATOM 595 O O . ASP A 1 82 ? 5.283 -4.103 0.832 1.00 95.44 82 ASP A O 1
ATOM 599 N N . MET A 1 83 ? 3.857 -5.051 -0.612 1.00 94.56 83 MET A N 1
ATOM 600 C CA . MET A 1 83 ? 4.840 -5.651 -1.510 1.00 94.56 83 MET A CA 1
ATOM 601 C C . MET A 1 83 ? 4.470 -5.374 -2.968 1.00 94.56 83 MET A C 1
ATOM 603 O O . MET A 1 83 ? 3.300 -5.271 -3.328 1.00 94.56 83 MET A O 1
ATOM 607 N N . SER A 1 84 ? 5.472 -5.295 -3.833 1.00 93.50 84 SER A N 1
ATOM 608 C CA . SER A 1 84 ? 5.325 -5.030 -5.260 1.00 93.50 84 SER A CA 1
ATOM 609 C C . SER A 1 84 ? 6.334 -5.846 -6.065 1.00 93.50 84 SER A C 1
ATOM 611 O O . SER A 1 84 ? 7.481 -6.043 -5.654 1.00 93.50 84 SER A O 1
ATOM 613 N N . SER A 1 85 ? 5.932 -6.323 -7.247 1.00 92.69 85 SER A N 1
ATOM 614 C CA . SER A 1 85 ? 6.846 -7.021 -8.164 1.00 92.69 85 SER A CA 1
ATOM 615 C C . SER A 1 85 ? 7.940 -6.110 -8.738 1.00 92.69 85 SER A C 1
ATOM 617 O O . SER A 1 85 ? 8.946 -6.598 -9.261 1.00 92.69 85 SER A O 1
ATOM 619 N N . HIS A 1 86 ? 7.758 -4.791 -8.650 1.00 91.50 86 HIS A N 1
ATOM 620 C CA . HIS A 1 86 ? 8.727 -3.781 -9.066 1.00 91.50 86 HIS A CA 1
ATOM 621 C C . HIS A 1 86 ? 9.083 -2.863 -7.897 1.00 91.50 86 HIS A C 1
ATOM 623 O O . HIS A 1 86 ? 8.362 -2.770 -6.910 1.00 91.50 86 HIS A O 1
ATOM 629 N N . ALA A 1 87 ? 10.240 -2.207 -7.983 1.00 90.75 87 ALA A N 1
ATOM 630 C CA . ALA A 1 87 ? 10.639 -1.235 -6.974 1.00 90.75 87 ALA A CA 1
ATOM 631 C C . ALA A 1 87 ? 9.853 0.062 -7.208 1.00 90.75 87 ALA A C 1
ATOM 633 O O . ALA A 1 87 ? 10.314 0.907 -7.969 1.00 90.75 87 ALA A O 1
ATOM 634 N N . THR A 1 88 ? 8.649 0.149 -6.643 1.00 89.31 88 THR A N 1
ATOM 635 C CA . THR A 1 88 ? 7.665 1.222 -6.878 1.00 89.31 88 THR A CA 1
ATOM 636 C C . THR A 1 88 ? 7.436 2.113 -5.663 1.00 89.31 88 THR A C 1
ATOM 638 O O . THR A 1 88 ? 6.907 3.201 -5.827 1.00 89.31 88 THR A O 1
ATOM 641 N N . PHE A 1 89 ? 7.824 1.691 -4.456 1.00 91.25 89 PHE A N 1
ATOM 642 C CA . PHE A 1 89 ? 7.661 2.506 -3.249 1.00 91.25 89 PHE A CA 1
ATOM 643 C C . PHE A 1 89 ? 8.839 3.460 -3.084 1.00 91.25 89 PHE A C 1
ATOM 645 O O . PHE A 1 89 ? 9.983 3.005 -3.045 1.00 91.25 89 PHE A O 1
ATOM 652 N N . VAL A 1 90 ? 8.573 4.758 -2.959 1.00 89.69 90 VAL A N 1
ATOM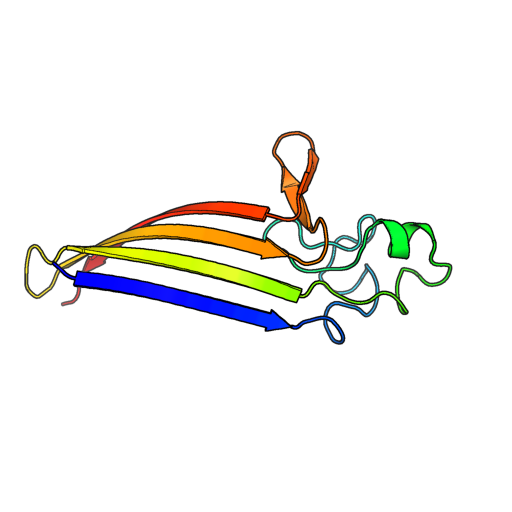 653 C CA . VAL A 1 90 ? 9.608 5.767 -2.703 1.00 89.69 90 VAL A CA 1
ATOM 654 C C . VAL A 1 90 ? 10.034 5.702 -1.241 1.00 89.69 90 VAL A C 1
ATOM 656 O O . VAL A 1 90 ? 9.212 5.740 -0.329 1.00 89.69 90 VAL A O 1
ATOM 659 N N . ARG A 1 91 ? 11.341 5.614 -1.018 1.00 89.75 91 ARG A N 1
ATOM 660 C CA . ARG A 1 91 ? 11.971 5.697 0.299 1.00 89.75 91 ARG A CA 1
ATOM 661 C C . ARG A 1 91 ? 12.305 7.151 0.628 1.00 89.75 91 ARG A C 1
ATOM 663 O O . ARG A 1 91 ? 12.406 7.999 -0.256 1.00 89.75 91 ARG A O 1
ATOM 670 N N . SER A 1 92 ? 12.544 7.434 1.905 1.00 89.00 92 SER A N 1
ATOM 671 C CA . SER A 1 92 ? 12.932 8.772 2.375 1.00 89.00 92 SER A CA 1
ATOM 672 C C . SER A 1 92 ? 14.250 9.290 1.783 1.00 89.00 92 SER A C 1
ATOM 674 O O . SER A 1 92 ? 14.456 10.498 1.743 1.00 89.00 92 SER A O 1
ATOM 676 N N . ASP A 1 93 ? 15.122 8.403 1.296 1.00 91.00 93 ASP A N 1
ATOM 677 C CA . ASP A 1 93 ? 16.367 8.738 0.593 1.00 91.00 93 ASP A CA 1
ATOM 678 C C . ASP A 1 93 ? 16.166 9.016 -0.914 1.00 91.00 93 ASP A C 1
ATOM 680 O O . ASP A 1 93 ? 17.135 9.215 -1.644 1.00 91.00 93 ASP A O 1
ATOM 684 N N . GLY A 1 94 ? 14.918 9.013 -1.401 1.00 87.00 94 GLY A N 1
ATOM 685 C CA . GLY A 1 94 ? 14.576 9.149 -2.821 1.00 87.00 94 GLY A CA 1
ATOM 686 C C . GLY A 1 94 ? 14.798 7.873 -3.644 1.00 87.00 94 GLY A C 1
ATOM 687 O O . GLY A 1 94 ? 14.466 7.831 -4.833 1.00 87.00 94 GLY A O 1
ATOM 688 N N . GLY A 1 95 ? 15.335 6.818 -3.024 1.00 89.38 95 GLY A N 1
ATOM 689 C CA . GLY A 1 95 ? 15.447 5.485 -3.591 1.00 89.38 95 GLY A CA 1
ATOM 690 C C . GLY A 1 95 ? 14.093 4.788 -3.687 1.00 89.38 95 GLY A C 1
ATOM 691 O O . GLY A 1 95 ? 13.075 5.269 -3.195 1.00 89.38 95 GLY A O 1
ATOM 692 N N . TYR A 1 96 ? 14.076 3.629 -4.344 1.00 89.94 96 TYR A N 1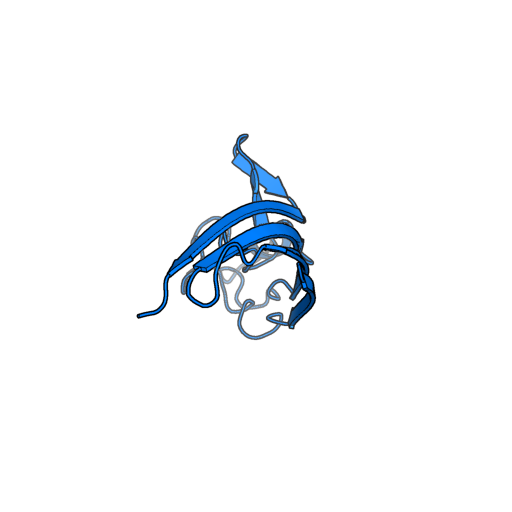
ATOM 693 C CA . TYR A 1 96 ? 12.846 2.877 -4.579 1.00 89.94 96 TYR A CA 1
ATOM 694 C C . TYR A 1 96 ? 12.958 1.455 -4.038 1.00 89.94 96 TYR A C 1
ATOM 696 O O . TYR A 1 96 ? 13.983 0.794 -4.202 1.00 89.94 96 TYR A O 1
ATOM 704 N N . SER A 1 97 ? 11.889 0.985 -3.400 1.00 92.44 97 SER A N 1
ATOM 705 C CA . SER A 1 97 ? 11.788 -0.322 -2.754 1.00 92.44 97 SER A CA 1
ATOM 706 C C . SER A 1 97 ? 10.644 -1.145 -3.337 1.00 92.44 97 SER A C 1
ATOM 708 O O . SER A 1 97 ? 9.679 -0.617 -3.892 1.00 92.44 97 SER A O 1
ATOM 710 N N . ARG A 1 98 ? 10.756 -2.467 -3.195 1.00 93.69 98 ARG A N 1
ATOM 711 C CA . ARG A 1 98 ? 9.686 -3.424 -3.508 1.00 93.69 98 ARG A CA 1
ATOM 712 C C . ARG A 1 98 ? 8.710 -3.623 -2.356 1.00 93.69 98 ARG A C 1
ATOM 714 O O . ARG A 1 98 ? 7.686 -4.258 -2.563 1.00 93.69 98 ARG A O 1
ATOM 721 N N . SER A 1 99 ? 9.015 -3.108 -1.173 1.00 93.88 99 SER A N 1
ATOM 722 C CA . SER A 1 99 ? 8.156 -3.227 0.000 1.00 93.88 99 SER A CA 1
ATOM 723 C C . SER A 1 99 ? 8.056 -1.920 0.773 1.00 93.88 99 SER A C 1
ATOM 725 O O . SER A 1 99 ? 8.960 -1.079 0.698 1.00 93.88 99 SER A O 1
ATOM 727 N N . ASN A 1 100 ? 6.957 -1.784 1.510 1.00 94.19 100 ASN A N 1
ATOM 728 C CA . ASN A 1 100 ? 6.683 -0.685 2.423 1.00 94.19 100 ASN A CA 1
ATOM 729 C C . ASN A 1 100 ? 5.891 -1.192 3.636 1.00 94.19 100 ASN A C 1
ATOM 731 O O . ASN A 1 100 ? 5.036 -2.062 3.498 1.00 94.19 100 ASN A O 1
ATOM 735 N N . ASP A 1 101 ? 6.152 -0.622 4.805 1.00 94.50 101 ASP A N 1
ATOM 736 C CA . ASP A 1 101 ? 5.464 -0.957 6.049 1.00 94.50 101 ASP A CA 1
ATOM 737 C C . ASP A 1 101 ? 4.637 0.240 6.518 1.00 94.50 101 ASP A C 1
ATOM 739 O O . ASP A 1 101 ? 5.117 1.374 6.533 1.00 94.50 101 ASP A O 1
ATOM 743 N N . ILE A 1 102 ? 3.385 -0.009 6.900 1.00 93.88 102 ILE A N 1
ATOM 744 C CA . ILE A 1 102 ? 2.441 1.014 7.353 1.00 93.88 102 ILE A CA 1
ATOM 745 C C . ILE A 1 102 ? 1.902 0.614 8.723 1.00 93.88 102 ILE A C 1
ATOM 747 O O . ILE A 1 102 ? 1.488 -0.525 8.940 1.00 93.88 102 ILE A O 1
ATOM 751 N N . LEU A 1 103 ? 1.884 1.579 9.638 1.00 96.88 103 LEU A N 1
ATOM 752 C CA . LEU A 1 103 ? 1.208 1.479 10.925 1.00 96.88 103 LEU A CA 1
ATOM 753 C C . LEU A 1 103 ? 0.079 2.504 10.971 1.00 96.88 103 LEU A C 1
ATOM 755 O O . LEU A 1 103 ? 0.270 3.664 10.605 1.00 96.88 103 LEU A O 1
ATOM 759 N N . GLY A 1 104 ? -1.094 2.068 11.418 1.00 96.50 104 GLY A N 1
ATOM 760 C CA . GLY A 1 104 ? -2.297 2.885 11.480 1.00 96.50 104 GLY A CA 1
ATOM 761 C C . GLY A 1 104 ? -3.011 2.750 12.817 1.00 96.50 104 GLY A C 1
ATOM 762 O O . GLY A 1 104 ? -2.946 1.724 13.493 1.00 96.50 104 GLY A O 1
ATOM 763 N N . THR A 1 105 ? -3.718 3.800 13.217 1.00 97.81 105 THR A N 1
ATOM 764 C CA . THR A 1 105 ? -4.660 3.747 14.337 1.00 97.81 105 THR A CA 1
ATOM 765 C C . THR A 1 105 ? -5.920 4.508 13.959 1.00 97.81 105 THR A C 1
ATOM 767 O O . THR A 1 105 ? -5.839 5.599 13.400 1.00 97.81 105 THR A O 1
ATOM 770 N N . GLN A 1 106 ? -7.083 3.935 14.254 1.00 97.50 106 GLN A N 1
ATOM 771 C CA . GLN A 1 106 ? -8.381 4.522 13.942 1.00 97.50 106 GLN A CA 1
ATOM 772 C C . GLN A 1 106 ? -9.304 4.444 15.160 1.00 97.50 106 GLN A C 1
ATOM 774 O O . GLN A 1 106 ? -9.442 3.393 15.781 1.00 97.50 106 GLN A O 1
ATOM 779 N N . LEU A 1 107 ? -9.963 5.557 15.477 1.00 97.56 107 LEU A N 1
ATOM 780 C CA . LEU A 1 107 ? -11.077 5.623 16.419 1.00 97.56 107 LEU A CA 1
ATOM 781 C C . LEU A 1 107 ? -12.367 5.789 15.613 1.00 97.56 107 LEU A C 1
ATOM 783 O O . LEU A 1 107 ? -12.506 6.749 14.858 1.00 97.56 107 LEU A O 1
ATOM 787 N N . VAL A 1 108 ? -13.303 4.861 15.774 1.00 97.25 108 VAL A N 1
ATOM 788 C CA . VAL A 1 108 ? -14.639 4.921 15.175 1.00 97.25 108 VAL A CA 1
ATOM 789 C C . VAL A 1 108 ? -15.654 5.111 16.289 1.00 97.25 108 VAL A C 1
ATOM 791 O O . VAL A 1 108 ? -15.645 4.358 17.261 1.00 97.25 108 VAL A O 1
ATOM 794 N N . TYR A 1 109 ? -16.536 6.093 16.132 1.00 97.38 109 TYR A N 1
ATOM 795 C CA . TYR A 1 109 ? -17.690 6.308 16.997 1.00 97.38 109 TYR A CA 1
ATOM 796 C C . TYR A 1 109 ? -18.974 6.236 16.164 1.00 97.38 109 TYR A C 1
ATOM 798 O O . TYR A 1 109 ? -19.047 6.851 15.101 1.00 97.38 109 TYR A O 1
ATOM 806 N N . SER A 1 110 ? -19.960 5.476 16.635 1.00 97.06 110 SER A N 1
ATOM 807 C CA . SER A 1 110 ? -21.271 5.289 15.996 1.00 97.06 110 SER A CA 1
ATOM 808 C C . SER A 1 110 ? -22.381 5.766 16.941 1.00 97.06 110 SER A C 1
ATOM 810 O O . SER A 1 110 ? -22.319 5.477 18.137 1.00 97.06 110 SER A O 1
ATOM 812 N N . TYR A 1 111 ? -23.369 6.506 16.427 1.00 94.12 111 TYR A N 1
ATOM 813 C CA . TYR A 1 111 ? -24.474 7.101 17.195 1.00 94.12 111 TYR A CA 1
ATOM 814 C C . TYR A 1 111 ? -25.825 6.465 16.868 1.00 94.12 111 TYR A C 1
ATOM 816 O O . TYR A 1 111 ? -25.983 5.971 15.729 1.00 94.12 111 TYR A O 1
#

pLDDT: mean 89.41, std 8.59, range [63.03, 98.31]